Protein AF-Q9UZC6-F1 (afdb_monomer_lite)

Sequence (116 aa):
MTMPRRPKYPSQVIIRIPKDVVNVYETNIFELIFSKEEARIAQIIVEYIKKNERLYPDEYK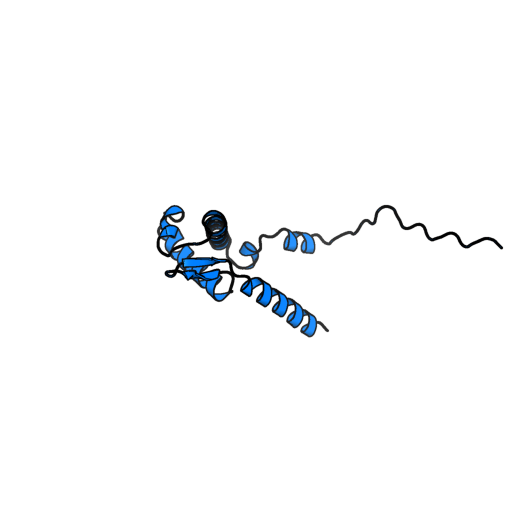EFITTPSDRARYFRVLRKMVSLGMLKRGKEGSYILSDEFAHKLGAMIENWRAILR

pLDDT: mean 88.34, std 11.64, range [49.62, 98.25]

Radius of gyration: 22.03 Å; chains: 1; bounding box: 72×48×39 Å

InterPro domains:
  IPR059683 AF_0843, wHTH domain [PF27297] (29-113)

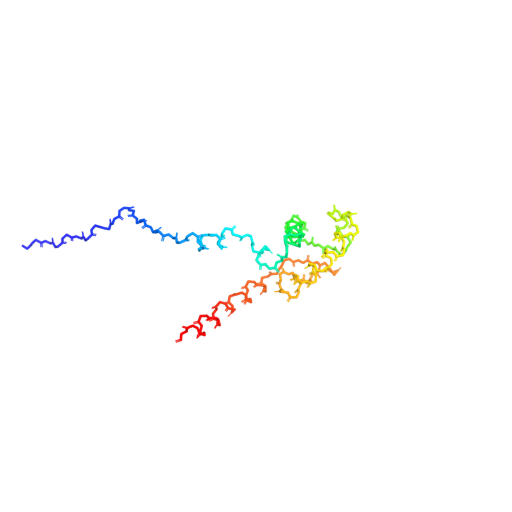Foldseek 3Di:
DDDDDDDDDDPDDDDDDDVVVVCVVVDDPLVVPDPPLLSVLLVVLQVVCVVVVWADPPNVVVPDPDPVVVVSNVVSVVVCVVLQQWDADPPRIIGGGCSNVVVVVVVVVVVVVVVD

Secondary structure (DSSP, 8-state):
-PPPPPP---S-------HHHHHHHHS-HHHHHS-HHHHHHHHHHHHHHHHHSSB-TTGGGGT--SHHHHHHHHHHHHHHHHTTSEEE-GGG-EEE-SHHHHHHHHHHHHHHHHT-

Structure (mmCIF, N/CA/C/O backbone):
data_AF-Q9UZC6-F1
#
_entry.id   AF-Q9UZC6-F1
#
loop_
_atom_site.group_PDB
_atom_site.id
_atom_site.type_symbol
_atom_site.label_atom_id
_atom_site.label_alt_id
_atom_site.label_comp_id
_atom_site.label_asym_id
_atom_site.label_entity_id
_atom_site.label_seq_id
_atom_site.pdbx_PDB_ins_code
_atom_site.Cartn_x
_atom_site.Cartn_y
_atom_site.Cartn_z
_atom_site.occupancy
_atom_site.B_iso_or_e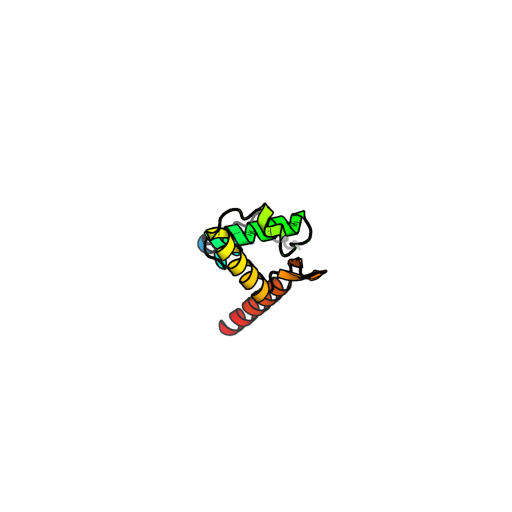quiv
_atom_site.auth_seq_id
_atom_site.auth_comp_id
_atom_site.auth_asym_id
_atom_site.auth_atom_id
_atom_site.pdbx_PDB_model_num
ATOM 1 N N . MET A 1 1 ? -53.211 38.812 16.101 1.00 49.62 1 MET A N 1
ATOM 2 C CA . MET A 1 1 ? -52.427 37.564 16.231 1.00 49.62 1 MET A CA 1
ATOM 3 C C . MET A 1 1 ? -51.026 37.826 15.701 1.00 49.62 1 MET A C 1
ATOM 5 O O . MET A 1 1 ? -50.871 38.054 14.510 1.00 49.62 1 MET A O 1
ATOM 9 N N . THR A 1 2 ? -50.021 37.903 16.570 1.00 59.34 2 THR A N 1
ATOM 10 C CA . THR A 1 2 ? -48.615 38.086 16.179 1.00 59.34 2 THR A CA 1
ATOM 11 C C . THR A 1 2 ? -48.038 36.739 15.755 1.00 59.34 2 THR A C 1
ATOM 13 O O . THR A 1 2 ? -48.003 35.801 16.547 1.00 59.34 2 THR A O 1
ATOM 16 N N . MET A 1 3 ? -47.619 36.625 14.492 1.00 68.19 3 MET A N 1
ATOM 17 C CA . MET A 1 3 ? -46.974 35.409 13.991 1.00 68.19 3 MET A CA 1
ATOM 18 C C . MET A 1 3 ? -45.678 35.129 14.773 1.00 68.19 3 MET A C 1
ATOM 20 O O . MET A 1 3 ? -44.888 36.057 14.981 1.00 68.19 3 MET A O 1
ATOM 24 N N . PRO A 1 4 ? -45.426 33.875 15.193 1.00 67.94 4 PRO A N 1
ATOM 25 C CA . PRO A 1 4 ? -44.195 33.523 15.884 1.00 67.94 4 PRO A CA 1
ATOM 26 C C . PRO A 1 4 ? -42.995 33.745 14.955 1.00 67.94 4 PRO A C 1
ATOM 28 O O . PRO A 1 4 ? -42.955 33.256 13.824 1.00 67.94 4 PRO A O 1
ATOM 31 N N . ARG A 1 5 ? -42.015 34.527 15.425 1.00 74.81 5 ARG A N 1
ATOM 32 C CA . ARG A 1 5 ? -40.771 34.787 14.689 1.00 74.81 5 ARG A CA 1
ATOM 33 C C . ARG A 1 5 ? -40.033 33.466 14.476 1.00 74.81 5 ARG A C 1
ATOM 35 O O . ARG A 1 5 ? -39.803 32.731 15.433 1.00 74.81 5 ARG A O 1
ATOM 42 N N . ARG A 1 6 ? -39.643 33.179 13.228 1.00 74.44 6 ARG A N 1
ATOM 43 C CA . ARG A 1 6 ? -38.828 31.998 12.910 1.00 74.44 6 ARG A CA 1
ATOM 44 C C . ARG A 1 6 ? -37.509 32.058 13.697 1.00 74.44 6 ARG A C 1
ATOM 46 O O . ARG A 1 6 ? -36.894 33.128 13.727 1.00 74.44 6 ARG A O 1
ATOM 53 N N . PRO A 1 7 ? -37.066 30.950 14.315 1.00 73.25 7 PRO A N 1
ATOM 54 C CA . PRO A 1 7 ? -35.784 30.912 15.002 1.00 73.25 7 PRO A CA 1
ATOM 55 C C . PRO A 1 7 ? -34.662 31.239 14.012 1.00 73.25 7 PRO A C 1
ATOM 57 O O . PRO A 1 7 ? -34.574 30.660 12.929 1.00 73.25 7 PRO A O 1
ATOM 60 N N . LYS A 1 8 ? -33.828 32.218 14.368 1.00 80.12 8 LYS A N 1
ATOM 61 C CA . LYS A 1 8 ? -32.676 32.625 13.566 1.00 80.12 8 LYS A CA 1
ATOM 62 C C . LYS A 1 8 ? -31.514 31.705 13.925 1.00 80.12 8 LYS A C 1
ATOM 64 O O . LYS A 1 8 ? -30.974 31.806 15.024 1.00 80.12 8 LYS A O 1
ATOM 69 N N . TYR A 1 9 ? -31.160 30.799 13.020 1.00 80.62 9 TYR A N 1
ATOM 70 C CA . TYR A 1 9 ? -29.975 29.967 13.201 1.00 80.62 9 TYR A CA 1
ATOM 71 C C . TYR A 1 9 ? -28.710 30.842 13.210 1.00 80.62 9 TYR A C 1
ATOM 73 O O . TYR A 1 9 ? -28.662 31.856 12.502 1.00 80.62 9 TYR A O 1
ATOM 81 N N . PRO A 1 10 ? -27.702 30.491 14.023 1.00 82.62 10 PRO A N 1
ATOM 82 C CA . PRO A 1 10 ? -26.444 31.222 14.057 1.00 82.62 10 PRO A CA 1
ATOM 83 C C . PRO A 1 10 ? -25.745 31.149 12.695 1.00 82.62 10 PRO A C 1
ATOM 85 O O . PRO A 1 10 ? -25.793 30.129 12.011 1.00 82.62 10 PRO A O 1
ATOM 88 N N . SER A 1 11 ? -25.074 32.236 12.310 1.00 81.69 11 SER A N 1
ATOM 89 C CA . SER A 1 11 ? -24.315 32.322 11.054 1.00 81.69 11 SER A CA 1
ATOM 90 C C . SER A 1 11 ? -23.043 31.474 11.059 1.00 81.69 11 SER A C 1
ATOM 92 O O . SER A 1 11 ? -22.478 31.213 10.003 1.00 81.69 11 SER A O 1
ATOM 94 N N . GLN A 1 12 ? -22.581 31.055 12.239 1.00 74.06 12 GLN A N 1
ATOM 95 C CA . GLN A 1 12 ? -21.408 30.213 12.407 1.00 74.06 12 GLN A CA 1
ATOM 96 C C . GLN A 1 12 ? -21.548 29.368 13.674 1.00 74.06 12 GLN A C 1
ATOM 98 O O . GLN A 1 12 ? -22.036 29.841 14.701 1.00 74.06 12 GLN A O 1
ATOM 103 N N . VAL A 1 13 ? -21.085 28.122 13.600 1.00 73.31 13 VAL A N 1
ATOM 104 C CA . VAL A 1 13 ? -20.973 27.210 14.740 1.00 73.31 13 VAL A CA 1
ATOM 105 C C . VAL A 1 13 ? -19.496 26.885 14.918 1.00 73.31 13 VAL A C 1
ATOM 107 O O . VAL A 1 13 ? -18.845 26.426 13.982 1.00 73.31 13 VAL A O 1
ATOM 110 N N . ILE A 1 14 ? -18.953 27.141 16.109 1.00 76.19 14 ILE A N 1
ATOM 111 C CA . ILE A 1 14 ? -17.577 26.765 16.448 1.00 76.19 14 ILE A CA 1
ATOM 112 C C . ILE A 1 14 ? -17.624 25.384 17.094 1.00 76.19 14 ILE A C 1
ATOM 114 O O . ILE A 1 14 ? -18.054 25.241 18.237 1.00 76.19 14 ILE A O 1
ATOM 118 N N . ILE A 1 15 ? -17.172 24.369 16.363 1.00 75.12 15 ILE A N 1
ATOM 119 C CA . ILE A 1 15 ? -17.023 23.007 16.878 1.00 75.12 15 ILE A CA 1
ATOM 120 C C . ILE A 1 15 ? -15.565 22.834 17.300 1.00 75.12 15 ILE A C 1
ATOM 122 O O . ILE A 1 15 ? -14.657 22.936 16.478 1.00 75.12 15 ILE A O 1
ATOM 126 N N . ARG A 1 16 ? -15.324 22.594 18.592 1.00 69.00 16 ARG A N 1
ATOM 127 C CA . ARG A 1 16 ? -13.984 22.286 19.106 1.00 69.00 16 ARG A CA 1
ATOM 128 C C . ARG A 1 16 ? -13.723 20.795 18.920 1.00 69.00 16 ARG A C 1
ATOM 130 O O . ARG A 1 16 ? -14.252 19.986 19.675 1.00 69.00 16 ARG A O 1
ATOM 137 N N . ILE A 1 17 ? -12.938 20.448 17.907 1.00 70.50 17 ILE A N 1
ATOM 138 C CA . ILE A 1 17 ? -12.522 19.065 17.659 1.00 70.50 17 ILE A CA 1
ATOM 139 C C . ILE A 1 17 ? -11.288 18.773 18.532 1.00 70.50 17 ILE A C 1
ATOM 141 O O . ILE A 1 17 ? -10.346 19.571 18.517 1.00 70.50 17 ILE A O 1
ATOM 145 N N . PRO A 1 18 ? -11.277 17.680 19.315 1.00 73.75 18 PRO A N 1
ATOM 146 C CA . PRO A 1 18 ? -10.107 17.274 20.092 1.00 73.75 18 PRO A CA 1
ATOM 147 C C . PRO A 1 18 ? -8.860 17.088 19.208 1.00 73.75 18 PRO A C 1
ATOM 149 O O . PRO A 1 18 ? -8.953 16.573 18.094 1.00 73.75 18 PRO A O 1
ATOM 152 N N . LYS A 1 19 ? -7.683 17.525 19.677 1.00 65.38 19 LYS A N 1
ATOM 153 C CA . LYS A 1 19 ? -6.438 17.507 18.877 1.00 65.38 19 LYS A CA 1
ATOM 154 C C . LYS A 1 19 ? -5.983 16.095 18.499 1.00 65.38 19 LYS A C 1
ATOM 156 O O . LYS A 1 19 ? -5.436 15.895 17.424 1.00 65.38 19 LYS A O 1
ATOM 161 N N . ASP A 1 20 ? -6.209 15.130 19.376 1.00 65.00 20 ASP A N 1
ATOM 162 C CA . ASP A 1 20 ? -5.966 13.705 19.151 1.00 65.00 20 ASP A CA 1
ATOM 163 C C . ASP A 1 20 ? -6.773 13.171 17.963 1.00 65.00 20 ASP A C 1
ATOM 165 O O . ASP A 1 20 ? -6.241 12.433 17.138 1.00 65.00 20 ASP A O 1
ATOM 169 N N . VAL A 1 21 ? -8.020 13.623 17.819 1.00 60.84 21 VAL A N 1
ATOM 170 C CA . VAL A 1 21 ? -8.876 13.280 16.682 1.00 60.84 21 VAL A CA 1
ATOM 171 C C . VAL A 1 21 ? -8.339 13.914 15.396 1.00 60.84 21 VAL A C 1
ATOM 173 O O . VAL A 1 21 ? -8.246 13.235 14.378 1.00 60.84 21 VAL A O 1
ATOM 176 N N . VAL A 1 22 ? -7.921 15.184 15.444 1.00 60.47 22 VAL A N 1
ATOM 177 C CA . VAL A 1 22 ? -7.322 15.894 14.295 1.00 60.47 22 VAL A CA 1
ATOM 178 C C . VAL A 1 22 ? -6.049 15.198 13.805 1.00 60.47 22 VAL A C 1
ATOM 180 O O . VAL A 1 22 ? -5.924 14.937 12.612 1.00 60.47 22 VAL A O 1
ATOM 183 N N . ASN A 1 23 ? -5.160 14.801 14.720 1.00 60.59 23 ASN A N 1
ATOM 184 C CA . ASN A 1 23 ? -3.912 14.119 14.376 1.00 60.59 23 ASN A CA 1
ATOM 185 C C . ASN A 1 23 ? -4.152 12.825 13.586 1.00 60.59 23 ASN A C 1
ATOM 187 O O . ASN A 1 23 ? -3.417 12.542 12.647 1.00 60.59 23 ASN A O 1
ATOM 191 N N . VAL A 1 24 ? -5.186 12.045 13.922 1.00 61.88 24 VAL A N 1
ATOM 192 C CA . VAL A 1 24 ? -5.512 10.808 13.191 1.00 61.88 24 VAL A CA 1
ATOM 193 C C . VAL A 1 24 ? -5.977 11.106 11.763 1.00 61.88 24 VAL A C 1
ATOM 195 O O . VAL A 1 24 ? -5.593 10.386 10.846 1.00 61.88 24 VAL A O 1
ATOM 198 N N . TYR A 1 25 ? -6.763 12.168 11.559 1.00 59.22 25 TYR A N 1
ATOM 199 C CA . TYR A 1 25 ? -7.221 12.571 10.224 1.00 59.22 25 TYR A CA 1
ATOM 200 C C . TYR A 1 25 ? -6.108 13.165 9.354 1.00 59.22 25 TYR A C 1
ATOM 202 O O . TYR A 1 25 ? -6.161 13.040 8.133 1.00 59.22 25 TYR A O 1
ATOM 210 N N . GLU A 1 26 ? -5.110 13.801 9.966 1.00 66.56 26 GLU A N 1
ATOM 211 C CA . GLU A 1 26 ? -3.953 14.371 9.265 1.00 66.56 26 GLU A CA 1
ATOM 212 C C . GLU A 1 26 ?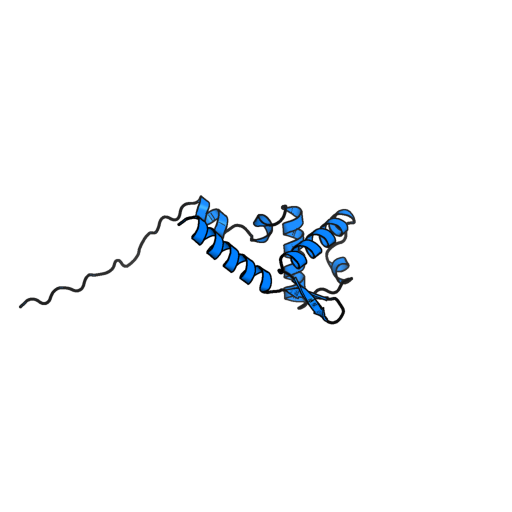 -2.842 13.338 9.013 1.00 66.56 26 GLU A C 1
ATOM 214 O O . GLU A 1 26 ? -1.995 13.540 8.140 1.00 66.56 26 GLU A O 1
ATOM 219 N N . THR A 1 27 ? -2.846 12.214 9.741 1.00 71.31 27 THR A N 1
ATOM 220 C CA . THR A 1 27 ? -1.847 11.152 9.575 1.00 71.31 27 THR A CA 1
ATOM 221 C C . THR A 1 27 ? -2.059 10.421 8.252 1.00 71.31 27 THR A C 1
ATOM 223 O O . THR A 1 27 ? -3.146 9.932 7.941 1.00 71.31 27 THR A O 1
ATOM 226 N N . ASN A 1 28 ? -0.985 10.290 7.473 1.00 81.31 28 ASN A N 1
ATOM 227 C CA . ASN A 1 28 ? -0.997 9.513 6.241 1.00 81.31 28 ASN A CA 1
ATOM 228 C C . ASN A 1 28 ? -1.373 8.052 6.550 1.00 81.31 28 ASN A C 1
ATOM 230 O O . ASN A 1 28 ? -0.753 7.410 7.396 1.00 81.31 28 ASN A O 1
ATOM 234 N N . ILE A 1 29 ? -2.353 7.498 5.828 1.00 87.12 29 ILE A N 1
ATOM 235 C CA . ILE A 1 29 ? -2.830 6.119 6.021 1.00 87.12 29 ILE A CA 1
ATOM 236 C C . ILE A 1 29 ? -1.688 5.088 5.998 1.00 87.12 29 ILE A C 1
ATOM 238 O O . ILE A 1 29 ? -1.744 4.085 6.708 1.00 87.12 29 ILE A O 1
ATOM 242 N N . PHE A 1 30 ? -0.622 5.328 5.228 1.00 91.81 30 PHE A N 1
ATOM 243 C CA . PHE A 1 30 ? 0.524 4.424 5.193 1.00 91.81 30 PHE A CA 1
ATOM 244 C C . PHE A 1 30 ? 1.312 4.426 6.504 1.00 91.81 30 PHE A C 1
ATOM 246 O O . PHE A 1 30 ? 1.785 3.370 6.913 1.00 91.81 30 PHE A O 1
ATOM 253 N N . GLU A 1 31 ? 1.405 5.556 7.203 1.00 90.06 31 GLU A N 1
ATOM 254 C CA . GLU A 1 31 ? 2.082 5.644 8.505 1.00 90.06 31 GLU A CA 1
ATOM 255 C C . GLU A 1 31 ? 1.302 4.936 9.620 1.00 90.06 31 GLU A C 1
ATOM 257 O O . GLU A 1 31 ? 1.897 4.490 10.597 1.00 90.06 31 GLU A O 1
ATOM 262 N N . LEU A 1 32 ? -0.012 4.751 9.451 1.00 88.00 32 LEU A N 1
ATOM 263 C CA . LEU A 1 32 ? -0.833 3.957 10.371 1.00 88.00 32 LEU A CA 1
ATOM 264 C C . LEU A 1 32 ? -0.625 2.442 10.202 1.00 88.00 32 LEU A C 1
ATOM 266 O O . LEU A 1 32 ? -0.921 1.668 11.109 1.00 88.00 32 LEU A O 1
ATOM 270 N N . ILE A 1 33 ? -0.148 1.998 9.036 1.00 90.88 33 ILE A N 1
ATOM 271 C CA . ILE A 1 33 ? -0.117 0.575 8.645 1.00 90.88 33 ILE A CA 1
ATOM 272 C C . ILE A 1 33 ? 1.313 0.029 8.577 1.00 90.88 33 ILE A C 1
ATOM 274 O O . ILE A 1 33 ? 1.549 -1.176 8.757 1.00 90.88 33 ILE A O 1
ATOM 278 N N . PHE A 1 34 ? 2.270 0.900 8.283 1.00 93.88 34 PHE A N 1
ATOM 279 C CA . PHE A 1 34 ? 3.654 0.571 7.990 1.00 93.88 34 PHE A CA 1
ATOM 280 C C . PHE A 1 34 ? 4.606 1.345 8.904 1.00 93.88 34 PHE A C 1
ATOM 282 O O . PHE A 1 34 ? 4.285 2.418 9.403 1.00 93.88 34 PHE A O 1
ATOM 289 N N . SER A 1 35 ? 5.818 0.816 9.090 1.00 93.06 35 SER A N 1
ATOM 290 C CA . SER A 1 35 ? 6.902 1.608 9.687 1.00 93.06 35 SER A CA 1
ATOM 291 C C . SER A 1 35 ? 7.250 2.803 8.789 1.00 93.06 35 SER A C 1
ATOM 293 O O . SER A 1 35 ? 7.013 2.749 7.586 1.00 93.06 35 SER A O 1
ATOM 295 N N . LYS A 1 36 ? 7.863 3.865 9.329 1.00 91.62 36 LYS A N 1
ATOM 296 C CA . LYS A 1 36 ? 8.175 5.101 8.577 1.00 91.62 36 LYS A CA 1
ATOM 297 C C . LYS A 1 36 ? 8.868 4.851 7.225 1.00 91.62 36 LYS A C 1
ATOM 299 O O . LYS A 1 36 ? 8.473 5.407 6.204 1.00 91.62 36 LYS A O 1
ATOM 304 N N . GLU A 1 37 ? 9.860 3.961 7.198 1.00 91.44 37 GLU A N 1
ATOM 305 C CA . GLU A 1 37 ? 10.578 3.603 5.964 1.00 91.44 37 GLU A CA 1
ATOM 306 C C . GLU A 1 37 ? 9.726 2.794 4.979 1.00 91.44 37 GLU A C 1
ATOM 308 O O . GLU A 1 37 ? 9.836 2.947 3.765 1.00 91.44 37 GLU A O 1
ATOM 313 N N . GLU A 1 38 ? 8.8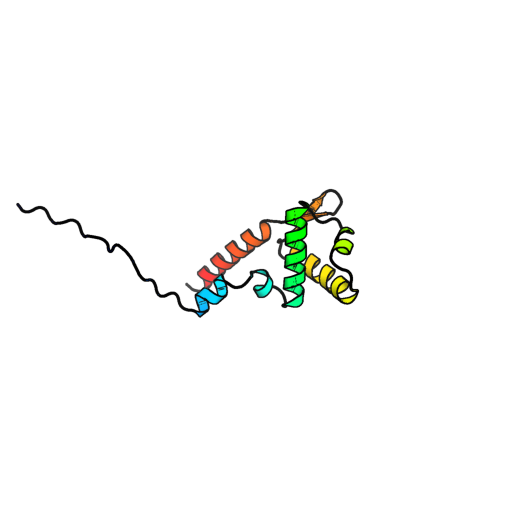71 1.911 5.488 1.00 94.81 38 GLU A N 1
ATOM 314 C CA . GLU A 1 38 ? 7.949 1.134 4.661 1.00 94.81 38 GLU A CA 1
ATOM 315 C C . GLU A 1 38 ? 6.810 2.004 4.117 1.00 94.81 38 GLU A C 1
ATOM 317 O O . GLU A 1 38 ? 6.423 1.830 2.965 1.00 94.81 38 GLU A O 1
ATOM 322 N N . ALA A 1 39 ? 6.324 2.968 4.903 1.00 95.44 39 ALA A N 1
ATOM 323 C CA . ALA A 1 39 ? 5.318 3.941 4.496 1.00 95.44 39 ALA A CA 1
ATOM 324 C C . ALA A 1 39 ? 5.826 4.800 3.332 1.00 95.44 39 ALA A C 1
ATOM 326 O O . ALA A 1 39 ? 5.119 4.964 2.338 1.00 95.44 39 ALA A O 1
ATOM 327 N N . ARG A 1 40 ? 7.092 5.246 3.395 1.00 94.56 40 ARG A N 1
ATOM 328 C CA . ARG A 1 40 ? 7.763 5.933 2.281 1.00 94.56 40 ARG A CA 1
ATOM 329 C C . ARG A 1 40 ? 7.737 5.093 1.002 1.00 94.56 40 ARG A C 1
ATOM 331 O O . ARG A 1 40 ? 7.388 5.601 -0.059 1.00 94.56 40 ARG A O 1
ATOM 338 N N . ILE A 1 41 ? 8.082 3.807 1.087 1.00 96.25 41 ILE A N 1
ATOM 339 C CA . ILE A 1 41 ? 8.076 2.913 -0.081 1.00 96.25 41 ILE A CA 1
ATOM 340 C C . ILE A 1 41 ? 6.654 2.662 -0.593 1.00 96.25 41 ILE A C 1
ATOM 342 O O . ILE A 1 41 ? 6.440 2.685 -1.803 1.00 96.25 41 ILE A O 1
ATOM 346 N N . ALA A 1 42 ? 5.681 2.451 0.297 1.00 97.06 42 ALA A N 1
ATOM 347 C CA . ALA A 1 42 ? 4.279 2.279 -0.081 1.00 97.06 42 ALA A CA 1
ATOM 348 C C . ALA A 1 42 ? 3.767 3.502 -0.853 1.00 97.06 42 ALA A C 1
ATOM 350 O O . ALA A 1 42 ? 3.138 3.355 -1.900 1.00 97.06 42 ALA A O 1
ATOM 351 N N . GLN A 1 43 ? 4.115 4.704 -0.389 1.00 96.06 43 GLN A N 1
ATOM 352 C CA . GLN A 1 43 ? 3.771 5.945 -1.068 1.00 96.06 43 GLN A CA 1
ATOM 353 C C . GLN A 1 43 ? 4.411 6.036 -2.458 1.00 96.06 43 GLN A C 1
ATOM 355 O O . GLN A 1 43 ? 3.710 6.340 -3.417 1.00 96.06 43 GLN A O 1
ATOM 360 N N . ILE A 1 44 ? 5.698 5.698 -2.598 1.00 96.12 44 ILE A N 1
ATOM 361 C CA . ILE A 1 44 ? 6.372 5.670 -3.908 1.00 96.12 44 ILE A CA 1
ATOM 362 C C . ILE A 1 44 ? 5.670 4.701 -4.871 1.00 96.12 44 ILE A C 1
ATOM 364 O O . ILE A 1 44 ? 5.426 5.061 -6.019 1.00 96.12 44 ILE A O 1
ATOM 368 N N . ILE A 1 45 ? 5.300 3.502 -4.408 1.00 97.12 45 ILE A N 1
ATOM 369 C CA . ILE A 1 45 ? 4.569 2.514 -5.219 1.00 97.12 45 ILE A CA 1
ATOM 370 C C . ILE A 1 45 ? 3.235 3.087 -5.705 1.00 97.12 45 ILE A C 1
ATOM 372 O O . ILE A 1 45 ? 2.907 2.965 -6.884 1.00 97.12 45 ILE A O 1
ATOM 376 N N . VAL A 1 46 ? 2.462 3.710 -4.812 1.00 96.75 46 VAL A N 1
ATOM 377 C CA . VAL A 1 46 ? 1.157 4.279 -5.169 1.00 96.75 46 VAL A CA 1
ATOM 378 C C . VAL A 1 46 ? 1.300 5.425 -6.159 1.00 96.75 46 VAL A C 1
ATOM 380 O O . VAL A 1 46 ? 0.571 5.452 -7.147 1.00 96.75 46 VAL A O 1
ATOM 383 N N . GLU A 1 47 ? 2.238 6.341 -5.938 1.00 96.50 47 GLU A N 1
ATOM 384 C CA . GLU A 1 47 ? 2.465 7.458 -6.857 1.00 96.50 47 GLU A CA 1
ATOM 385 C C . GLU A 1 47 ? 2.972 6.977 -8.224 1.00 96.50 47 GLU A C 1
ATOM 387 O O . GLU A 1 47 ? 2.523 7.479 -9.255 1.00 96.50 47 GLU A O 1
ATOM 392 N N . TYR A 1 48 ? 3.813 5.938 -8.260 1.00 97.50 48 TYR A N 1
ATOM 393 C CA . TYR A 1 48 ? 4.221 5.298 -9.510 1.00 97.50 48 TYR A CA 1
ATOM 394 C C . TYR A 1 48 ? 3.022 4.718 -10.269 1.00 97.50 48 TYR A C 1
ATOM 396 O O . TYR A 1 48 ? 2.844 5.005 -11.450 1.00 97.50 48 TYR A O 1
ATOM 404 N N . ILE A 1 49 ? 2.162 3.946 -9.595 1.00 97.25 49 ILE A N 1
ATOM 405 C CA . ILE A 1 49 ? 0.974 3.345 -10.221 1.00 97.25 49 ILE A CA 1
ATOM 406 C C . ILE A 1 49 ? -0.026 4.421 -10.655 1.00 97.25 49 ILE A C 1
ATOM 408 O O . ILE A 1 49 ? -0.636 4.281 -11.705 1.00 97.25 49 ILE A O 1
ATOM 412 N N . LYS A 1 50 ? -0.200 5.515 -9.903 1.00 95.88 50 LYS A N 1
ATOM 413 C CA . LYS A 1 50 ? -1.064 6.630 -10.332 1.00 95.88 50 LYS A CA 1
ATOM 414 C C . LYS A 1 50 ? -0.554 7.290 -11.609 1.00 95.88 50 LYS A C 1
ATOM 416 O O . LYS A 1 50 ? -1.357 7.674 -12.451 1.00 95.88 50 LYS A O 1
ATOM 421 N N . LYS A 1 51 ? 0.766 7.430 -11.740 1.00 97.06 51 LYS A N 1
ATOM 422 C CA . LYS A 1 51 ? 1.399 8.048 -12.906 1.00 97.06 51 LYS A CA 1
ATOM 423 C C . LYS A 1 51 ? 1.389 7.133 -14.134 1.00 97.06 51 LYS A C 1
ATOM 425 O O . LYS A 1 51 ? 1.150 7.616 -15.233 1.00 97.06 51 LYS A O 1
ATOM 430 N N . ASN A 1 52 ? 1.656 5.841 -13.946 1.00 96.44 52 ASN A N 1
ATOM 431 C CA . ASN A 1 52 ? 1.869 4.869 -15.028 1.00 96.44 52 ASN A CA 1
ATOM 432 C C . ASN A 1 52 ? 0.706 3.872 -15.198 1.00 96.44 52 ASN A C 1
ATOM 434 O O . ASN A 1 52 ? 0.817 2.897 -15.935 1.00 96.44 52 ASN A O 1
ATOM 438 N N . GLU A 1 53 ? -0.395 4.075 -14.473 1.00 96.06 53 GLU A N 1
ATOM 439 C CA . GLU A 1 53 ? -1.584 3.209 -14.347 1.00 96.06 53 GLU A CA 1
ATOM 440 C C . GLU A 1 53 ? -1.355 1.826 -13.710 1.00 96.06 53 GLU A C 1
ATOM 442 O O . GLU A 1 53 ? -2.296 1.200 -13.213 1.00 96.06 53 GLU A O 1
ATOM 447 N N . ARG A 1 54 ? -0.123 1.315 -13.725 1.00 97.25 54 ARG A N 1
ATOM 448 C CA . ARG A 1 54 ? 0.262 0.001 -13.199 1.00 97.25 54 ARG A CA 1
ATOM 449 C C . ARG A 1 54 ? 1.741 -0.038 -12.826 1.00 97.25 54 ARG A C 1
ATOM 451 O O . ARG A 1 54 ? 2.489 0.883 -13.124 1.00 97.25 54 ARG A O 1
ATOM 458 N N . LEU A 1 55 ? 2.132 -1.122 -12.163 1.00 97.81 55 LEU A N 1
ATOM 459 C CA . LEU A 1 55 ? 3.519 -1.442 -11.841 1.00 97.81 55 LEU A CA 1
ATOM 460 C C . LEU A 1 55 ? 3.834 -2.865 -12.298 1.00 97.81 55 LEU A C 1
ATOM 462 O O . LEU A 1 55 ? 3.300 -3.829 -11.744 1.00 97.81 55 LEU A O 1
ATOM 466 N N . TYR A 1 56 ? 4.692 -3.007 -13.296 1.00 96.69 56 TYR A N 1
ATOM 467 C CA . TYR A 1 56 ? 5.206 -4.292 -13.749 1.00 96.69 56 TYR A CA 1
ATOM 468 C C . TYR A 1 56 ? 6.306 -4.825 -12.814 1.00 96.69 56 TYR A C 1
ATOM 470 O O . TYR A 1 56 ? 6.956 -4.055 -12.102 1.00 96.69 56 TYR A O 1
ATOM 478 N N . PRO A 1 57 ? 6.546 -6.152 -12.789 1.00 93.06 57 PRO A N 1
ATOM 479 C CA . PRO A 1 57 ? 7.467 -6.776 -11.836 1.00 93.06 57 PRO A CA 1
ATOM 480 C C . PRO A 1 57 ? 8.909 -6.253 -11.844 1.00 93.06 57 PRO A C 1
ATOM 482 O O . PRO A 1 57 ? 9.579 -6.377 -10.822 1.00 93.06 57 PRO A O 1
ATOM 485 N N . ASP A 1 58 ? 9.386 -5.691 -12.956 1.00 93.81 58 ASP A N 1
ATOM 486 C CA . ASP A 1 58 ? 10.761 -5.195 -13.109 1.00 93.81 58 ASP A CA 1
ATOM 487 C C . ASP A 1 58 ? 10.904 -3.670 -12.979 1.00 93.81 58 ASP A C 1
ATOM 489 O O . ASP A 1 58 ? 12.008 -3.184 -12.726 1.00 93.81 58 ASP A O 1
ATOM 493 N N . GLU A 1 59 ? 9.804 -2.920 -13.069 1.00 95.81 59 GLU A N 1
ATOM 494 C CA . GLU A 1 59 ? 9.782 -1.446 -13.052 1.00 95.81 59 GLU A CA 1
ATOM 495 C C . GLU A 1 59 ? 10.178 -0.849 -11.696 1.00 95.81 59 GLU A C 1
ATOM 497 O O . GLU A 1 59 ? 10.573 0.310 -11.603 1.00 95.81 59 GLU A O 1
ATOM 502 N N . TYR A 1 60 ? 10.173 -1.651 -10.626 1.00 95.19 60 TYR A N 1
ATOM 503 C CA . TYR A 1 60 ? 10.639 -1.197 -9.312 1.00 95.19 60 TYR A CA 1
ATOM 504 C C . TYR A 1 60 ? 12.085 -0.680 -9.330 1.00 95.19 60 TYR A C 1
ATOM 506 O O . TYR A 1 60 ? 12.464 0.127 -8.481 1.00 95.19 60 TYR A O 1
ATOM 514 N N . LYS A 1 61 ? 12.897 -1.139 -10.292 1.00 95.31 61 LYS A N 1
ATOM 515 C CA . LYS A 1 61 ? 14.293 -0.722 -10.475 1.00 95.31 61 LYS A CA 1
ATOM 516 C C . LYS A 1 61 ? 14.424 0.768 -10.812 1.00 95.31 61 LYS A C 1
ATOM 518 O O . LYS A 1 61 ? 15.491 1.329 -10.595 1.00 95.31 61 LYS A O 1
ATOM 523 N N . GLU A 1 62 ? 13.360 1.410 -11.291 1.00 94.88 62 GLU A N 1
ATOM 524 C CA . GLU A 1 62 ? 13.351 2.842 -11.616 1.00 94.88 62 GLU A CA 1
ATOM 525 C C . GLU A 1 62 ? 13.386 3.735 -10.372 1.00 94.88 62 GLU A C 1
ATOM 527 O O . GLU A 1 62 ? 13.871 4.863 -10.431 1.00 94.88 62 GLU A O 1
ATOM 532 N N . PHE A 1 63 ? 12.887 3.242 -9.235 1.00 93.69 63 PHE A N 1
ATOM 533 C CA . PHE A 1 63 ? 12.754 4.033 -8.008 1.00 93.69 63 PHE A CA 1
ATOM 534 C C . PHE A 1 63 ? 13.355 3.367 -6.764 1.00 93.69 63 PHE A C 1
ATOM 536 O O . PHE A 1 63 ? 13.461 4.005 -5.716 1.00 93.69 63 PHE A O 1
ATOM 543 N N . ILE A 1 64 ? 13.787 2.108 -6.860 1.00 93.62 64 ILE A N 1
ATOM 544 C CA . ILE A 1 64 ? 14.504 1.393 -5.803 1.00 93.62 64 ILE A CA 1
ATOM 545 C C . ILE A 1 64 ? 15.903 1.033 -6.297 1.00 93.62 64 ILE A C 1
ATOM 547 O O . ILE A 1 64 ? 16.091 0.085 -7.059 1.00 93.62 64 ILE A O 1
ATOM 551 N N . THR A 1 65 ? 16.899 1.769 -5.810 1.00 90.75 65 THR A N 1
ATOM 552 C CA . THR A 1 65 ? 18.296 1.634 -6.247 1.00 90.75 65 THR A CA 1
ATOM 553 C C . THR A 1 65 ? 19.180 0.897 -5.242 1.00 90.75 65 THR A C 1
ATOM 555 O O . THR A 1 65 ? 20.212 0.347 -5.623 1.00 90.75 65 THR A O 1
ATOM 558 N N . THR A 1 66 ? 18.793 0.837 -3.963 1.00 90.38 66 THR A N 1
ATOM 559 C CA . THR A 1 66 ? 19.620 0.233 -2.908 1.00 90.38 66 THR A CA 1
ATOM 560 C C . THR A 1 66 ? 19.194 -1.210 -2.587 1.00 90.38 66 THR A C 1
ATOM 562 O O . THR A 1 66 ? 17.999 -1.526 -2.591 1.00 90.38 66 THR A O 1
ATOM 565 N N . PRO A 1 67 ? 20.137 -2.122 -2.262 1.00 87.56 67 PRO A N 1
ATOM 566 C CA . PRO A 1 67 ? 19.801 -3.499 -1.883 1.00 87.56 67 PRO A CA 1
ATOM 567 C C . PRO A 1 67 ? 18.897 -3.600 -0.644 1.00 87.56 67 PRO A C 1
ATOM 569 O O . PRO A 1 67 ? 18.016 -4.460 -0.585 1.00 87.56 67 PRO A O 1
ATOM 572 N N . SER A 1 68 ? 19.089 -2.710 0.334 1.00 86.69 68 SER A N 1
ATOM 573 C CA . SER A 1 68 ? 18.268 -2.642 1.547 1.00 86.69 68 SER A CA 1
ATOM 574 C C . SER A 1 68 ? 16.823 -2.247 1.231 1.00 86.69 68 SER A C 1
ATOM 576 O O . SER A 1 68 ? 15.892 -2.914 1.693 1.00 86.69 68 SER A O 1
ATOM 578 N N . ASP A 1 69 ? 16.618 -1.232 0.386 1.00 91.81 69 ASP A N 1
ATOM 579 C CA . ASP A 1 69 ? 15.275 -0.838 -0.041 1.00 91.81 69 ASP A CA 1
ATOM 580 C C . ASP A 1 69 ? 14.634 -1.881 -0.952 1.00 91.81 69 ASP A C 1
ATOM 582 O O . ASP A 1 69 ? 13.419 -2.039 -0.910 1.00 91.81 69 ASP A O 1
ATOM 586 N N . ARG A 1 70 ? 15.410 -2.670 -1.704 1.00 94.25 70 ARG A N 1
ATOM 587 C CA . ARG A 1 70 ? 14.871 -3.776 -2.512 1.00 94.25 70 ARG A CA 1
ATOM 588 C C . ARG A 1 70 ? 14.182 -4.833 -1.654 1.00 94.25 70 ARG A C 1
ATOM 590 O O . ARG A 1 70 ? 13.059 -5.241 -1.955 1.00 94.25 70 ARG A O 1
ATOM 597 N N . ALA A 1 71 ? 14.825 -5.276 -0.575 1.00 93.19 71 ALA A N 1
ATOM 598 C CA . ALA A 1 71 ? 14.219 -6.245 0.339 1.00 93.19 71 ALA A CA 1
ATOM 599 C C . ALA A 1 71 ? 12.955 -5.675 1.007 1.00 93.19 71 ALA A C 1
ATOM 601 O O . ALA A 1 71 ? 11.944 -6.374 1.146 1.00 93.19 71 ALA A O 1
ATOM 602 N N . ARG A 1 72 ? 12.997 -4.391 1.383 1.00 95.00 72 ARG A N 1
ATOM 603 C CA . ARG A 1 72 ? 11.859 -3.678 1.971 1.00 95.00 72 ARG A CA 1
ATOM 604 C C . ARG A 1 72 ? 10.716 -3.508 0.968 1.00 95.00 72 ARG A C 1
ATOM 606 O O . ARG A 1 72 ? 9.576 -3.791 1.315 1.00 95.00 72 ARG A O 1
ATOM 613 N N . TYR A 1 73 ? 11.016 -3.171 -0.282 1.00 97.00 73 TYR A N 1
ATOM 614 C CA . TYR A 1 73 ? 10.059 -3.062 -1.380 1.00 97.00 73 TYR A CA 1
ATOM 615 C C . TYR A 1 73 ? 9.239 -4.337 -1.549 1.00 97.00 73 TYR A C 1
ATOM 617 O O . TYR A 1 73 ? 8.016 -4.281 -1.472 1.00 97.00 73 TYR A O 1
ATOM 625 N N . PHE A 1 74 ? 9.878 -5.503 -1.676 1.00 96.38 74 PHE A N 1
ATOM 626 C CA . PHE A 1 74 ? 9.128 -6.753 -1.841 1.00 96.38 74 PHE A CA 1
ATOM 627 C C . PHE A 1 74 ? 8.271 -7.097 -0.620 1.00 96.38 74 PHE A C 1
ATOM 629 O O . PHE A 1 74 ? 7.199 -7.687 -0.759 1.00 96.38 74 PHE A O 1
ATOM 636 N N . ARG A 1 75 ? 8.715 -6.726 0.586 1.00 95.56 75 ARG A N 1
ATOM 637 C CA . ARG A 1 75 ? 7.919 -6.887 1.807 1.00 95.56 75 ARG A CA 1
ATOM 638 C C . ARG A 1 75 ? 6.682 -5.988 1.787 1.00 95.56 75 ARG A C 1
ATOM 640 O O . ARG A 1 75 ? 5.583 -6.492 2.011 1.00 95.56 75 ARG A O 1
ATOM 647 N N . VAL A 1 76 ? 6.860 -4.703 1.482 1.00 97.44 76 VAL A N 1
ATOM 648 C CA . VAL A 1 76 ? 5.776 -3.717 1.382 1.00 97.44 76 VAL A CA 1
ATOM 649 C C . VAL A 1 76 ? 4.787 -4.123 0.299 1.00 97.44 76 VAL A C 1
ATOM 651 O O . VAL A 1 76 ? 3.600 -4.229 0.581 1.00 97.44 76 VAL A O 1
ATOM 654 N N . LEU A 1 77 ? 5.271 -4.463 -0.896 1.00 97.81 77 LEU A N 1
ATOM 655 C CA . LEU A 1 77 ? 4.450 -4.897 -2.023 1.00 97.81 77 LEU A CA 1
ATOM 656 C C . LEU A 1 77 ? 3.571 -6.099 -1.654 1.00 97.81 77 LEU A C 1
ATOM 658 O O . LEU A 1 77 ? 2.360 -6.064 -1.861 1.00 97.81 77 LEU A O 1
ATOM 662 N N . ARG A 1 78 ? 4.150 -7.145 -1.042 1.00 97.19 78 ARG A N 1
ATOM 663 C CA . ARG A 1 78 ? 3.381 -8.316 -0.585 1.00 97.19 78 ARG A CA 1
ATOM 664 C C . ARG A 1 78 ? 2.320 -7.945 0.445 1.00 97.19 78 ARG A C 1
ATOM 666 O O . ARG A 1 78 ? 1.202 -8.439 0.353 1.00 97.19 78 ARG A O 1
ATOM 673 N N . LYS A 1 79 ? 2.654 -7.072 1.398 1.00 97.12 79 LYS A N 1
ATOM 674 C CA . LYS A 1 79 ? 1.716 -6.623 2.432 1.00 97.12 79 LYS A CA 1
ATOM 675 C C . LYS A 1 79 ? 0.584 -5.773 1.843 1.00 97.12 79 LYS A C 1
ATOM 677 O O . LYS A 1 79 ? -0.572 -5.972 2.201 1.00 97.12 79 LYS A O 1
ATOM 682 N N . MET A 1 80 ? 0.882 -4.884 0.897 1.00 97.62 80 MET A N 1
ATOM 683 C CA . MET A 1 80 ? -0.134 -4.110 0.175 1.00 97.62 80 MET A CA 1
ATOM 684 C C . MET A 1 80 ? -1.089 -5.022 -0.605 1.00 97.62 80 MET A C 1
ATOM 686 O O . MET A 1 80 ? -2.299 -4.812 -0.567 1.00 97.62 80 MET A O 1
ATOM 690 N N . VAL A 1 81 ? -0.571 -6.071 -1.252 1.00 97.25 81 VAL A N 1
ATOM 691 C CA . VAL A 1 81 ? -1.404 -7.084 -1.919 1.00 97.25 81 VAL A CA 1
ATOM 692 C C . VAL A 1 81 ? -2.262 -7.846 -0.906 1.00 97.25 81 VAL A C 1
ATOM 694 O O . VAL A 1 81 ? -3.467 -7.952 -1.100 1.00 97.25 81 VAL A O 1
ATOM 697 N N . SER A 1 82 ? -1.696 -8.326 0.208 1.00 96.06 82 SER A N 1
ATOM 698 C CA . SER A 1 82 ? -2.467 -9.084 1.210 1.00 96.06 82 SER A CA 1
ATOM 699 C C . SER A 1 82 ? -3.563 -8.257 1.886 1.00 96.06 82 SER A C 1
ATOM 701 O O . SER A 1 82 ? -4.608 -8.786 2.256 1.00 96.06 82 SER A O 1
ATOM 703 N N . LEU A 1 83 ? -3.334 -6.951 2.050 1.00 95.56 83 LEU A N 1
ATOM 704 C CA . LEU A 1 83 ? -4.327 -6.027 2.597 1.00 95.56 83 LEU A CA 1
ATOM 705 C C . LEU A 1 83 ? -5.415 -5.655 1.577 1.00 95.56 83 LEU A C 1
ATOM 707 O O . LEU A 1 83 ? -6.427 -5.081 1.964 1.00 95.56 83 LEU A O 1
ATOM 711 N N . GLY A 1 84 ? -5.244 -5.997 0.298 1.00 96.56 84 GLY A N 1
ATOM 712 C CA . GLY A 1 84 ? -6.169 -5.610 -0.767 1.00 96.56 84 GLY A CA 1
ATOM 713 C C . GLY A 1 84 ? -5.990 -4.162 -1.227 1.00 96.56 84 GLY A C 1
ATOM 714 O O . GLY A 1 84 ? -6.902 -3.592 -1.814 1.00 96.56 84 GLY A O 1
ATOM 715 N N . MET A 1 85 ? -4.837 -3.538 -0.956 1.00 97.19 85 MET A N 1
ATOM 716 C CA . MET A 1 85 ? -4.500 -2.213 -1.505 1.00 97.19 85 MET A CA 1
ATOM 717 C C . MET A 1 85 ? -4.090 -2.310 -2.976 1.00 97.19 85 MET A C 1
ATOM 719 O O . MET A 1 85 ? -4.280 -1.369 -3.744 1.00 97.19 85 MET A O 1
ATOM 723 N N . LEU A 1 86 ? -3.511 -3.451 -3.361 1.00 98.00 86 LEU A N 1
ATOM 724 C CA . LEU A 1 86 ? -3.100 -3.768 -4.723 1.00 98.00 86 LEU A CA 1
ATOM 725 C C . LEU A 1 86 ? -3.731 -5.084 -5.166 1.00 98.00 86 LEU A C 1
ATOM 727 O O . LEU A 1 86 ? -3.827 -6.022 -4.377 1.00 98.00 86 LEU A O 1
ATOM 731 N N . LYS A 1 87 ? -4.070 -5.181 -6.450 1.00 97.12 87 LYS A N 1
ATOM 732 C CA . LYS A 1 87 ? -4.480 -6.432 -7.101 1.00 97.12 87 LYS A CA 1
ATOM 733 C C . LYS A 1 87 ? -3.647 -6.698 -8.349 1.00 97.12 87 LYS A C 1
ATOM 735 O O . LYS A 1 87 ? -2.956 -5.810 -8.850 1.00 97.12 87 LYS A O 1
ATOM 740 N N . ARG A 1 88 ? -3.696 -7.938 -8.840 1.00 96.50 88 ARG A N 1
ATOM 741 C CA . ARG A 1 88 ? -3.013 -8.331 -10.078 1.00 96.50 88 ARG A CA 1
ATOM 742 C C . ARG A 1 88 ? -3.726 -7.740 -11.292 1.00 96.50 88 ARG A C 1
ATOM 744 O O . ARG A 1 88 ? -4.941 -7.859 -11.415 1.00 96.50 88 ARG A O 1
ATOM 751 N N . GLY A 1 89 ? -2.953 -7.104 -12.164 1.00 93.88 89 GLY A N 1
ATOM 752 C CA . GLY A 1 89 ? -3.360 -6.668 -13.492 1.00 93.88 89 GLY A CA 1
ATOM 753 C C . GLY A 1 89 ? -2.938 -7.667 -14.573 1.00 93.88 89 GLY A C 1
ATOM 754 O O . GLY A 1 89 ? -2.671 -8.840 -14.302 1.00 93.88 89 GLY A O 1
ATOM 755 N N . LYS A 1 90 ? -2.877 -7.188 -15.820 1.00 92.00 90 LYS A N 1
ATOM 756 C CA . LYS A 1 90 ? -2.389 -7.975 -16.963 1.00 92.00 90 LYS A CA 1
ATOM 757 C C . LYS A 1 90 ? -0.897 -8.279 -16.800 1.00 92.00 90 LYS A C 1
ATOM 759 O O . LYS A 1 90 ? -0.169 -7.479 -16.222 1.00 92.00 90 LYS A O 1
ATOM 764 N N . GLU A 1 91 ? -0.456 -9.429 -17.313 1.00 92.81 91 GLU A N 1
ATOM 765 C CA . GLU A 1 91 ? 0.975 -9.785 -17.409 1.00 92.81 91 GLU A CA 1
ATOM 766 C C . GLU A 1 91 ? 1.720 -9.739 -16.057 1.00 92.81 91 GLU A C 1
ATOM 768 O O . GLU A 1 91 ? 2.913 -9.461 -15.977 1.00 92.81 91 GLU A O 1
ATOM 773 N N . GLY A 1 92 ? 1.007 -9.998 -14.957 1.00 93.00 92 GLY A N 1
ATOM 774 C CA . GLY A 1 92 ? 1.588 -10.005 -13.614 1.00 93.00 92 GLY A CA 1
ATOM 775 C C . GLY A 1 92 ? 1.829 -8.622 -13.006 1.00 93.00 92 GLY A C 1
ATOM 776 O O . GLY A 1 92 ? 2.373 -8.562 -11.897 1.00 93.00 92 GLY A O 1
ATOM 777 N N . SER A 1 93 ? 1.394 -7.543 -13.668 1.00 97.31 93 SER A N 1
ATOM 778 C CA . SER A 1 93 ? 1.449 -6.187 -13.123 1.00 97.31 93 SER A CA 1
ATOM 779 C C . SER A 1 93 ? 0.602 -6.042 -11.853 1.00 97.31 93 SER A C 1
ATOM 781 O O . SER A 1 93 ? -0.239 -6.887 -11.525 1.00 97.31 93 SER A O 1
ATOM 783 N N . TYR A 1 94 ? 0.817 -4.952 -11.128 1.00 98.25 94 TYR A N 1
ATOM 784 C CA . TYR A 1 94 ? 0.009 -4.543 -9.987 1.00 98.25 94 TYR A CA 1
ATOM 785 C C . TYR A 1 94 ? -0.733 -3.251 -10.307 1.00 98.25 94 TYR A C 1
ATOM 787 O O . TYR A 1 94 ? -0.174 -2.342 -10.917 1.00 98.25 94 TYR A O 1
ATOM 795 N N . ILE A 1 95 ? -1.984 -3.170 -9.864 1.00 97.81 95 ILE A N 1
ATOM 796 C CA . ILE A 1 95 ? -2.835 -1.980 -9.956 1.00 97.81 95 ILE A CA 1
ATOM 797 C C . ILE A 1 95 ? -3.461 -1.689 -8.591 1.00 97.81 95 ILE A C 1
ATOM 799 O O . ILE A 1 95 ? -3.570 -2.594 -7.757 1.00 97.81 95 ILE A O 1
ATOM 803 N N . LEU A 1 96 ? -3.884 -0.443 -8.366 1.00 97.19 96 LEU A N 1
ATOM 804 C CA . LEU A 1 96 ? -4.613 -0.072 -7.151 1.00 97.19 96 LEU A CA 1
ATOM 805 C C . LEU A 1 96 ? -5.943 -0.837 -7.059 1.00 97.19 96 LEU A C 1
ATOM 807 O O . LEU A 1 96 ? -6.587 -1.138 -8.068 1.00 97.19 96 LEU A O 1
ATOM 811 N N . SER A 1 97 ? -6.336 -1.162 -5.832 1.00 96.81 97 SER A N 1
ATOM 812 C CA . SER A 1 97 ? -7.562 -1.890 -5.518 1.00 96.81 97 SER A CA 1
ATOM 813 C C . SER A 1 97 ? -8.374 -1.145 -4.460 1.00 96.81 97 SER A C 1
ATOM 815 O O . SER A 1 97 ? -7.827 -0.498 -3.569 1.00 96.81 97 SER A O 1
ATOM 817 N N . ASP A 1 98 ? -9.692 -1.252 -4.569 1.00 94.56 98 ASP A N 1
ATOM 818 C CA . ASP A 1 98 ? -10.695 -0.731 -3.641 1.00 94.56 98 ASP A CA 1
ATOM 819 C C . ASP A 1 98 ? -11.024 -1.717 -2.505 1.00 94.56 98 ASP A C 1
ATOM 821 O O . ASP A 1 98 ? -11.674 -1.354 -1.525 1.00 94.56 98 ASP A O 1
ATOM 825 N N . GLU A 1 99 ? -10.541 -2.958 -2.586 1.00 96.25 99 GLU A N 1
ATOM 826 C CA . GLU A 1 99 ? -10.764 -4.001 -1.579 1.00 96.25 99 GLU A CA 1
ATOM 827 C C . GLU A 1 99 ? -10.316 -3.572 -0.174 1.00 96.25 99 GLU A C 1
ATOM 829 O O . GLU A 1 99 ? -10.997 -3.859 0.813 1.00 96.25 99 GLU A O 1
ATOM 834 N N . PHE A 1 100 ? -9.207 -2.836 -0.070 1.00 93.50 100 PHE A N 1
ATOM 835 C CA . PHE A 1 100 ? -8.751 -2.300 1.208 1.00 93.50 100 PHE A CA 1
ATOM 836 C C . PHE A 1 100 ? -9.774 -1.342 1.839 1.00 93.50 100 PHE A C 1
ATOM 838 O O . PHE A 1 100 ? -10.031 -1.427 3.039 1.00 93.50 100 PHE A O 1
ATOM 845 N N . ALA A 1 101 ? -10.412 -0.478 1.041 1.00 91.38 101 ALA A N 1
ATOM 846 C CA . ALA A 1 101 ? -11.436 0.443 1.532 1.00 91.38 101 ALA A CA 1
ATOM 847 C C . ALA A 1 101 ? -12.683 -0.309 2.023 1.00 91.38 101 ALA A C 1
ATOM 849 O O . ALA A 1 101 ? -13.202 -0.001 3.096 1.00 91.38 101 ALA A O 1
ATOM 850 N N . HIS A 1 102 ? -13.111 -1.348 1.299 1.00 93.94 102 HIS A N 1
ATOM 851 C CA . HIS A 1 102 ? -14.217 -2.212 1.724 1.00 93.94 102 HIS A CA 1
ATOM 852 C C . HIS A 1 102 ? -13.920 -2.923 3.052 1.00 93.94 102 HIS A C 1
ATOM 854 O O . HIS A 1 102 ? -14.754 -2.926 3.958 1.00 93.94 102 HIS A O 1
ATOM 860 N N . LYS A 1 103 ? -12.710 -3.477 3.201 1.00 93.00 103 LYS A N 1
ATOM 861 C CA . LYS A 1 103 ? -12.264 -4.129 4.442 1.00 93.00 103 LYS A CA 1
ATOM 862 C C . LYS A 1 103 ? -12.233 -3.154 5.618 1.00 93.00 103 LYS A C 1
ATOM 864 O O . LYS A 1 103 ? -12.700 -3.505 6.700 1.00 93.00 103 LYS A O 1
ATOM 869 N N . LEU A 1 104 ? -11.738 -1.932 5.410 1.00 91.81 104 LEU A N 1
ATOM 870 C CA . LEU A 1 104 ? -11.763 -0.889 6.438 1.00 91.81 104 LEU A CA 1
ATOM 871 C C . LEU A 1 104 ? -13.193 -0.511 6.839 1.00 91.81 104 LEU A C 1
ATOM 873 O O . LEU A 1 104 ? -13.470 -0.397 8.030 1.00 91.81 104 LEU A O 1
ATOM 877 N N . GLY A 1 105 ? -14.104 -0.371 5.872 1.00 92.12 105 GLY A N 1
ATOM 878 C CA . GLY A 1 105 ? -15.521 -0.117 6.140 1.00 92.12 105 GLY A CA 1
ATOM 879 C C . GLY A 1 105 ? -16.130 -1.191 7.043 1.00 92.12 105 GLY A C 1
ATOM 880 O O . GLY A 1 105 ? -16.648 -0.876 8.114 1.00 92.12 105 GLY A O 1
ATOM 881 N N . ALA A 1 106 ? -15.956 -2.463 6.675 1.00 92.81 106 ALA A N 1
ATOM 882 C CA . ALA A 1 106 ? -16.443 -3.591 7.467 1.00 92.81 106 ALA A CA 1
ATOM 883 C C . ALA A 1 106 ? -15.815 -3.641 8.874 1.00 92.81 106 ALA A C 1
ATOM 885 O O . ALA A 1 106 ? -16.499 -3.926 9.855 1.00 92.81 106 ALA A O 1
ATOM 886 N N . MET A 1 107 ? -14.519 -3.332 9.008 1.00 92.62 107 MET A N 1
ATOM 887 C CA . MET A 1 107 ? -13.854 -3.257 10.316 1.00 92.62 107 MET A CA 1
ATOM 888 C C . MET A 1 107 ? -14.455 -2.166 11.208 1.00 92.62 107 MET A C 1
ATOM 890 O O . MET A 1 107 ? -14.669 -2.409 12.394 1.00 92.62 107 MET A O 1
ATOM 894 N N . ILE A 1 108 ? -14.749 -0.986 10.653 1.00 92.94 108 ILE A N 1
ATOM 895 C CA . ILE A 1 108 ? -15.372 0.117 11.397 1.00 92.94 108 ILE A CA 1
ATOM 896 C C . ILE A 1 108 ? -16.765 -0.288 11.889 1.00 92.94 108 ILE A C 1
ATOM 898 O O . ILE A 1 108 ? -17.104 -0.033 13.046 1.00 92.94 108 ILE A O 1
ATOM 902 N N . GLU A 1 109 ? -17.570 -0.918 11.033 1.00 92.81 109 GLU A N 1
ATOM 903 C CA . GLU A 1 109 ? -18.912 -1.387 11.390 1.00 92.81 109 GLU A CA 1
ATOM 904 C C . GLU A 1 109 ? -18.870 -2.455 12.485 1.00 92.81 109 GLU A C 1
ATOM 906 O O . GLU A 1 109 ? -19.547 -2.313 13.506 1.00 92.81 109 GLU A O 1
ATOM 911 N N . ASN A 1 110 ? -18.010 -3.465 12.327 1.00 94.44 110 ASN A N 1
ATOM 912 C CA . ASN A 1 110 ? -17.834 -4.529 13.314 1.00 94.44 110 ASN A CA 1
ATOM 913 C C . ASN A 1 110 ? -17.349 -3.988 14.664 1.00 94.44 110 ASN A C 1
ATOM 915 O O . ASN A 1 110 ? -17.857 -4.386 15.709 1.00 94.44 110 ASN A O 1
ATOM 919 N N . TRP A 1 111 ? -16.406 -3.043 14.667 1.00 94.31 111 TRP A N 1
ATOM 920 C CA . TRP A 1 111 ? -15.925 -2.438 15.909 1.00 94.31 111 TRP A CA 1
ATOM 921 C C . TRP A 1 111 ? -17.015 -1.631 16.619 1.00 94.31 111 TRP A C 1
ATOM 923 O O . TRP A 1 111 ? -17.192 -1.741 17.831 1.00 94.31 111 TRP A O 1
ATOM 933 N N . ARG A 1 112 ? -17.803 -0.854 15.868 1.00 93.62 112 ARG A N 1
ATOM 934 C CA . ARG A 1 112 ? -18.947 -0.115 16.422 1.00 93.62 112 ARG A CA 1
ATOM 935 C C . ARG A 1 112 ? -20.007 -1.036 17.014 1.00 93.62 112 ARG A C 1
ATOM 937 O O . ARG A 1 112 ? -20.667 -0.626 17.962 1.00 93.62 112 ARG A O 1
ATOM 944 N N . ALA A 1 113 ? -20.179 -2.236 16.465 1.00 91.94 113 ALA A N 1
ATOM 945 C CA . ALA A 1 113 ? -21.086 -3.233 17.020 1.00 91.94 113 ALA A CA 1
ATOM 946 C C . ALA A 1 113 ? -20.595 -3.781 18.371 1.00 91.94 113 ALA A C 1
ATOM 948 O O . ALA A 1 113 ? -21.420 -4.024 19.238 1.00 91.94 113 ALA A O 1
ATOM 949 N N . ILE A 1 114 ? -19.278 -3.917 18.571 1.00 94.56 114 ILE A N 1
ATOM 950 C CA . ILE A 1 114 ? -18.680 -4.367 19.844 1.00 94.56 114 ILE A CA 1
ATOM 951 C C . ILE A 1 114 ? -18.826 -3.315 20.954 1.00 94.56 114 ILE A C 1
ATOM 953 O O . ILE A 1 114 ? -18.955 -3.664 22.121 1.00 94.56 114 ILE A O 1
ATOM 957 N N . LEU A 1 115 ? -18.766 -2.027 20.607 1.00 91.00 115 LEU A N 1
ATOM 958 C CA . LEU A 1 115 ? -18.851 -0.930 21.581 1.00 91.00 115 LEU A CA 1
ATOM 959 C C . LEU A 1 115 ? -20.270 -0.670 22.122 1.00 91.00 115 LEU A C 1
ATOM 961 O O . LEU A 1 115 ? -20.415 0.157 23.022 1.00 91.00 115 LEU A O 1
ATOM 965 N N . ARG A 1 116 ? -21.298 -1.287 21.533 1.00 67.81 116 ARG A N 1
ATOM 966 C CA . ARG A 1 116 ? -22.703 -1.149 21.941 1.00 67.81 116 ARG A CA 1
ATOM 967 C C . ARG A 1 116 ? -23.094 -2.260 22.900 1.00 67.81 116 ARG A C 1
ATOM 969 O O . ARG A 1 116 ? -23.897 -1.950 23.804 1.00 67.81 116 ARG A O 1
#

Organism: Pyrococcus abyssi (s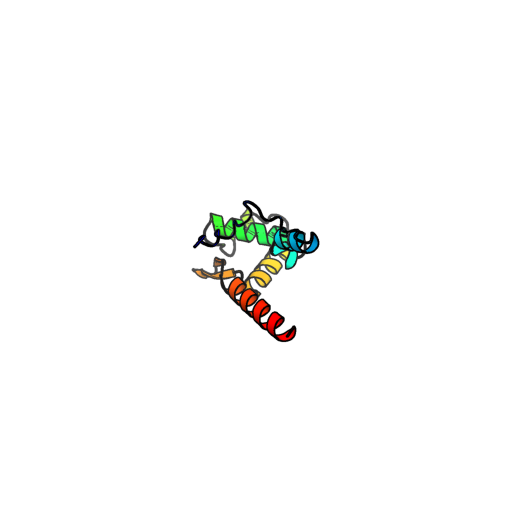train GE5 / Orsay) (NCBI:txid272844)